Protein AF-A0A7J8UKC8-F1 (afdb_monomer_lite)

Secondary structure (DSSP, 8-state):
-BSS-HHHHHH---HHHHHTTSSS-TT-----TTS-SEEEEEEEBTTS-EEEEEEE-TTT--HHHHHHHHHHHHHHHTT----------

pLDDT: mean 79.25, std 14.41, range [41.34, 94.62]

Structure (mmCIF, N/CA/C/O backbone):
data_AF-A0A7J8UKC8-F1
#
_entry.id   AF-A0A7J8UKC8-F1
#
loop_
_atom_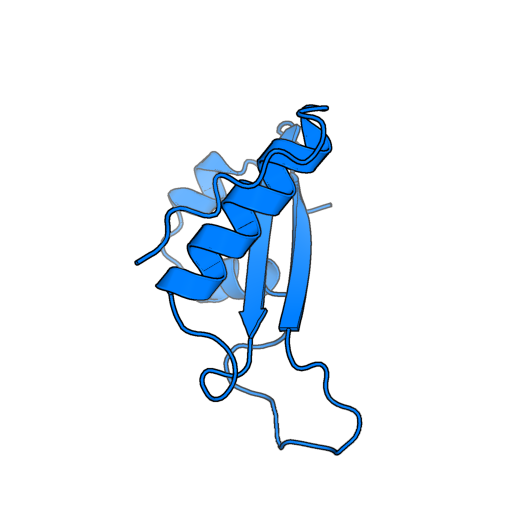site.group_PDB
_atom_site.id
_atom_site.type_symbol
_atom_site.label_atom_id
_atom_site.label_alt_id
_atom_site.label_comp_id
_atom_site.label_asym_id
_atom_site.label_entity_id
_atom_site.label_seq_id
_atom_site.pdbx_PDB_ins_code
_atom_site.Cartn_x
_atom_site.Cartn_y
_atom_site.Cartn_z
_atom_site.occupancy
_atom_site.B_iso_or_equiv
_atom_site.auth_seq_id
_atom_site.auth_comp_id
_atom_site.auth_asym_id
_atom_site.auth_atom_id
_atom_site.pdbx_PDB_model_num
ATOM 1 N N . MET A 1 1 ? -8.051 -6.066 9.988 1.00 76.75 1 MET A N 1
ATOM 2 C CA . MET A 1 1 ? -8.885 -4.868 10.201 1.00 76.75 1 MET A CA 1
ATOM 3 C C . MET A 1 1 ? -8.315 -4.127 11.397 1.00 76.75 1 MET A C 1
ATOM 5 O O . MET A 1 1 ? -8.110 -4.753 12.433 1.00 76.75 1 MET A O 1
ATOM 9 N N . VAL A 1 2 ? -7.952 -2.862 11.213 1.00 86.62 2 VAL A N 1
ATOM 10 C CA . VAL A 1 2 ? -7.361 -1.990 12.233 1.00 86.62 2 VAL A CA 1
ATOM 11 C C . VAL A 1 2 ? -8.491 -1.246 12.933 1.00 86.62 2 VAL A C 1
ATOM 13 O O . VAL A 1 2 ? -9.363 -0.686 12.271 1.00 86.62 2 VAL A O 1
ATOM 16 N N . LYS A 1 3 ? -8.484 -1.257 14.268 1.00 86.50 3 LYS A N 1
ATOM 17 C CA . LYS A 1 3 ? -9.515 -0.581 15.058 1.00 86.50 3 LYS A CA 1
ATOM 18 C C . LYS A 1 3 ? -9.387 0.936 14.931 1.00 86.50 3 LYS A C 1
ATOM 20 O O . LYS A 1 3 ? -8.284 1.467 15.055 1.00 86.50 3 LYS 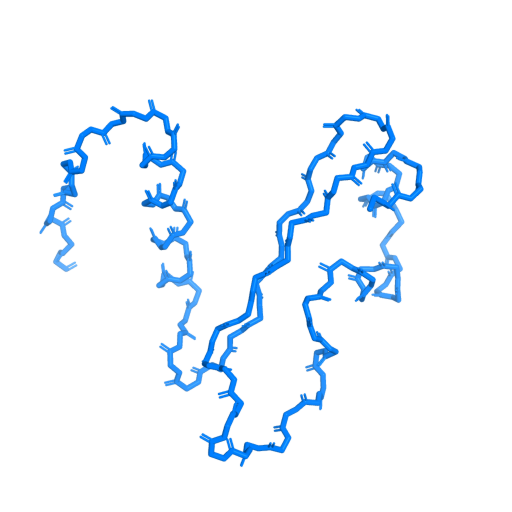A O 1
ATOM 25 N N . GLY A 1 4 ? -10.514 1.625 14.776 1.00 86.25 4 GLY A N 1
ATOM 26 C CA . GLY A 1 4 ? -10.581 3.090 14.769 1.00 86.25 4 GLY A CA 1
ATOM 27 C C . GLY A 1 4 ? -10.626 3.727 13.377 1.00 86.25 4 GLY A C 1
ATOM 28 O O . GLY A 1 4 ? -10.897 3.068 12.373 1.00 86.25 4 GLY A O 1
ATOM 29 N N . CYS A 1 5 ? -10.415 5.047 13.332 1.00 89.12 5 CYS A N 1
ATOM 30 C CA . CYS A 1 5 ? -10.488 5.849 12.111 1.00 89.12 5 CYS A CA 1
ATOM 31 C C . CYS A 1 5 ? -9.094 6.121 11.533 1.00 89.12 5 CYS A C 1
ATOM 33 O O . CYS A 1 5 ? -8.179 6.480 12.274 1.00 89.12 5 CYS A O 1
ATOM 35 N N . LEU A 1 6 ? -8.949 6.026 10.207 1.00 87.50 6 LEU A N 1
ATOM 36 C CA . LEU A 1 6 ? -7.707 6.378 9.516 1.00 87.50 6 LEU A CA 1
ATOM 37 C C . LEU A 1 6 ? -7.302 7.836 9.789 1.00 87.50 6 LEU A C 1
ATOM 39 O O . LEU A 1 6 ? -6.124 8.097 9.990 1.00 87.50 6 LEU A O 1
ATOM 43 N N . ALA A 1 7 ? -8.258 8.770 9.861 1.00 87.88 7 ALA A N 1
ATOM 44 C CA . ALA A 1 7 ? -7.966 10.170 10.180 1.00 87.88 7 ALA A CA 1
ATOM 45 C C . ALA A 1 7 ? -7.238 10.306 11.530 1.00 87.88 7 ALA A C 1
ATOM 47 O O . ALA A 1 7 ? -6.195 10.946 11.604 1.00 87.88 7 ALA A O 1
ATOM 48 N N . ASN A 1 8 ? -7.707 9.597 12.559 1.00 85.50 8 ASN A N 1
ATOM 49 C CA . ASN A 1 8 ? -7.086 9.607 13.885 1.00 85.50 8 ASN A CA 1
ATOM 50 C C . ASN A 1 8 ? -5.672 9.009 13.852 1.00 85.50 8 ASN A C 1
ATOM 52 O O . ASN A 1 8 ? -4.777 9.496 14.535 1.00 85.50 8 ASN A O 1
ATOM 56 N N . CYS A 1 9 ? -5.460 7.974 13.033 1.00 79.81 9 CYS A N 1
ATOM 57 C CA . CYS A 1 9 ? -4.138 7.385 12.832 1.00 79.81 9 CYS A CA 1
ATOM 58 C C . CYS A 1 9 ? -3.154 8.376 12.185 1.00 79.81 9 CYS A C 1
ATOM 60 O O . CYS A 1 9 ? -1.964 8.316 12.472 1.00 79.81 9 CYS A O 1
ATOM 62 N N . MET A 1 10 ? -3.638 9.271 11.319 1.00 80.25 10 MET A N 1
ATOM 63 C CA . MET A 1 10 ? -2.818 10.307 10.677 1.00 80.25 10 MET A CA 1
ATOM 64 C C . MET A 1 10 ? -2.535 11.485 11.621 1.00 80.25 10 MET A C 1
ATOM 66 O O . MET A 1 10 ? -1.470 12.088 11.537 1.00 80.25 10 MET A O 1
ATOM 70 N N . GLU A 1 11 ? -3.471 11.805 12.520 1.00 81.81 11 GLU A N 1
ATOM 71 C CA . GLU A 1 11 ? -3.292 12.834 13.556 1.00 81.81 11 GLU A CA 1
ATOM 72 C C . GLU A 1 11 ? -2.335 12.385 14.668 1.00 81.81 11 GLU A C 1
ATOM 74 O O . GLU A 1 11 ? -1.595 13.192 15.233 1.00 81.81 11 GLU A O 1
ATOM 79 N N . GLN A 1 12 ? -2.310 11.087 14.973 1.00 67.00 12 GLN A N 1
ATOM 80 C CA . GLN A 1 12 ? -1.339 10.504 15.888 1.00 67.00 12 GLN A CA 1
ATOM 81 C C . GLN A 1 12 ? 0.005 10.314 15.173 1.00 67.00 12 GLN A C 1
ATOM 83 O O . GLN A 1 12 ? 0.318 9.232 14.684 1.00 67.00 12 GLN A O 1
ATOM 88 N N . THR A 1 13 ? 0.862 11.340 15.186 1.00 61.25 13 THR A N 1
ATOM 89 C CA . THR A 1 13 ? 2.268 11.292 14.716 1.00 61.25 13 THR A CA 1
ATOM 90 C C . THR A 1 13 ? 3.173 10.399 15.591 1.00 61.25 13 THR A C 1
ATOM 92 O O . THR A 1 13 ? 4.365 10.654 15.757 1.00 61.25 13 THR A O 1
ATOM 95 N N . VAL A 1 14 ? 2.624 9.356 16.215 1.00 71.00 14 VAL A N 1
ATOM 96 C CA . VAL A 1 14 ? 3.372 8.404 17.033 1.00 71.00 14 VAL A CA 1
ATOM 97 C C . VAL A 1 14 ? 3.855 7.290 16.114 1.00 71.00 14 VAL A C 1
ATOM 99 O O . VAL A 1 14 ? 3.076 6.454 15.659 1.00 71.00 14 VAL A O 1
ATOM 102 N N . LEU A 1 15 ? 5.162 7.272 15.858 1.00 71.19 15 LEU A N 1
ATOM 103 C CA . LEU A 1 15 ? 5.847 6.312 14.982 1.00 71.19 15 LEU A CA 1
ATOM 104 C C . LEU A 1 15 ? 5.502 4.847 15.333 1.00 71.19 15 LEU A C 1
ATOM 106 O O . LEU A 1 15 ? 5.358 4.002 14.453 1.00 71.19 15 LEU A O 1
ATOM 110 N N . GLU A 1 16 ? 5.264 4.558 16.614 1.00 73.75 16 GLU A N 1
ATOM 111 C CA . GLU A 1 16 ? 4.852 3.234 17.096 1.00 73.75 16 GLU A CA 1
ATOM 112 C C . GLU A 1 16 ? 3.483 2.785 16.569 1.00 73.75 16 GLU A C 1
ATOM 114 O O . GLU A 1 16 ? 3.289 1.598 16.308 1.00 73.75 16 GLU A O 1
ATOM 119 N N . SER A 1 17 ? 2.547 3.717 16.360 1.00 75.44 17 SER A N 1
ATOM 120 C CA . SER A 1 17 ? 1.224 3.400 15.802 1.00 75.44 17 SER A CA 1
ATOM 121 C C . SER A 1 17 ? 1.321 3.045 14.317 1.00 75.44 17 SER A C 1
ATOM 123 O O . SER A 1 17 ? 0.642 2.130 13.853 1.00 75.44 17 SER A O 1
ATOM 125 N N . LEU A 1 18 ? 2.231 3.697 13.582 1.00 80.38 18 LEU A N 1
ATOM 126 C CA . LEU A 1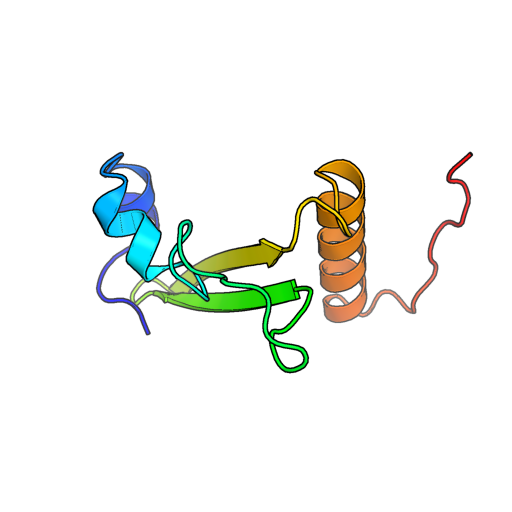 18 ? 2.476 3.418 12.165 1.00 80.38 18 LEU A CA 1
ATOM 127 C C . LEU A 1 18 ? 3.128 2.046 11.940 1.00 80.38 18 LEU A C 1
ATOM 129 O O . LEU A 1 18 ? 2.865 1.411 10.921 1.00 80.38 18 LEU A O 1
ATOM 133 N N . ASN A 1 19 ? 3.913 1.545 12.900 1.00 83.69 19 ASN A N 1
ATOM 134 C CA . ASN A 1 19 ? 4.518 0.211 12.807 1.00 83.69 19 ASN A CA 1
ATOM 135 C C . ASN A 1 19 ? 3.475 -0.905 12.649 1.00 83.69 19 ASN A C 1
ATOM 137 O O . ASN A 1 19 ? 3.765 -1.908 12.005 1.00 83.69 19 ASN A O 1
ATOM 141 N N . GLN A 1 20 ? 2.259 -0.723 13.176 1.00 84.44 20 GLN A N 1
ATOM 142 C CA . GLN A 1 20 ? 1.172 -1.699 13.021 1.00 84.44 20 GLN A CA 1
ATOM 143 C C . GLN A 1 20 ? 0.622 -1.769 11.593 1.00 84.44 20 GLN A C 1
ATOM 145 O O . GLN A 1 20 ? -0.048 -2.734 11.229 1.00 84.44 20 GLN A O 1
ATOM 150 N N . LEU A 1 21 ? 0.891 -0.745 10.782 1.00 88.69 21 LEU A N 1
ATOM 151 C CA . LEU A 1 21 ? 0.459 -0.683 9.391 1.00 88.69 21 LEU A CA 1
ATOM 152 C C . LEU A 1 21 ? 1.484 -1.299 8.434 1.00 88.69 21 LEU A C 1
ATOM 154 O O . LEU A 1 21 ? 1.148 -1.504 7.266 1.00 88.69 21 LEU A O 1
ATOM 158 N N . LEU A 1 22 ? 2.704 -1.593 8.899 1.00 87.88 22 LEU A N 1
ATOM 159 C CA . LEU A 1 22 ? 3.785 -2.120 8.071 1.00 87.88 22 LEU A CA 1
ATOM 160 C C . LEU A 1 22 ? 3.717 -3.655 7.946 1.00 87.88 22 LEU A C 1
ATOM 162 O O . LEU A 1 22 ? 3.494 -4.332 8.947 1.00 87.88 22 LEU A O 1
ATOM 166 N N . PRO A 1 23 ? 3.997 -4.220 6.752 1.00 85.88 23 PRO A N 1
ATOM 167 C CA . PRO A 1 23 ? 4.074 -5.672 6.536 1.00 85.88 23 PRO A CA 1
ATOM 168 C C . PRO A 1 23 ? 5.218 -6.351 7.295 1.00 85.88 23 PRO A C 1
ATOM 170 O O . PRO A 1 23 ? 5.175 -7.554 7.551 1.00 85.88 23 PRO A O 1
ATOM 173 N N . CYS A 1 24 ? 6.265 -5.602 7.630 1.00 78.94 24 CYS A N 1
ATOM 174 C CA . CYS A 1 24 ? 7.367 -6.062 8.455 1.00 78.94 24 CYS A CA 1
ATOM 175 C C . CYS A 1 24 ? 7.909 -4.901 9.291 1.00 78.94 24 CYS A C 1
ATOM 177 O O . CYS A 1 24 ? 7.785 -3.733 8.919 1.00 78.94 24 CYS A O 1
ATOM 179 N N . GLN A 1 25 ? 8.519 -5.215 10.437 1.00 71.81 25 GLN A N 1
ATOM 180 C CA . GLN A 1 25 ? 9.190 -4.195 11.235 1.00 71.81 25 GLN A CA 1
ATOM 181 C C . GLN A 1 25 ? 10.327 -3.573 10.422 1.00 71.81 25 GLN A C 1
ATOM 183 O O . GLN A 1 25 ? 11.192 -4.279 9.902 1.00 71.81 25 GLN A O 1
ATOM 188 N N . SER A 1 26 ? 10.338 -2.241 10.390 1.00 57.12 26 SER A N 1
ATOM 189 C CA . SER A 1 26 ? 11.262 -1.357 9.667 1.00 57.12 26 SER A CA 1
ATOM 190 C C . SER A 1 26 ? 12.758 -1.621 9.908 1.00 57.12 26 SER A C 1
ATOM 192 O O . SER A 1 26 ? 13.590 -1.094 9.175 1.00 57.12 26 SER A O 1
ATOM 194 N N . PHE A 1 27 ? 13.105 -2.465 10.885 1.00 50.88 27 PHE A N 1
ATOM 195 C CA . PHE A 1 27 ? 14.476 -2.750 11.310 1.00 50.88 27 PHE A CA 1
ATOM 196 C C . PHE A 1 27 ? 14.913 -4.216 11.185 1.00 50.88 27 PHE A C 1
ATOM 198 O O . PHE A 1 27 ? 16.071 -4.519 11.463 1.00 50.88 27 PHE A O 1
ATOM 205 N N . CYS A 1 28 ? 14.043 -5.135 10.759 1.00 53.06 28 CYS A N 1
ATOM 206 C CA . CYS A 1 28 ? 14.377 -6.560 10.734 1.00 53.06 28 CYS A CA 1
ATOM 207 C C . CYS A 1 28 ? 14.331 -7.122 9.320 1.00 53.06 28 CYS A C 1
ATOM 209 O O . CYS A 1 28 ? 13.314 -7.630 8.856 1.00 53.06 28 CYS A O 1
ATOM 211 N N . SER A 1 29 ? 15.476 -7.112 8.651 1.00 56.03 29 SER A N 1
ATOM 212 C CA . SER A 1 29 ? 15.790 -8.162 7.687 1.00 56.03 29 SER A CA 1
ATOM 213 C C . SER A 1 29 ? 17.292 -8.398 7.711 1.00 56.03 29 SER A C 1
ATOM 215 O O . SER A 1 29 ? 18.054 -7.720 7.028 1.00 56.03 29 SER A O 1
ATOM 217 N N . ILE A 1 30 ? 17.720 -9.386 8.500 1.00 53.75 30 ILE A N 1
ATOM 218 C CA . ILE A 1 30 ? 18.906 -10.160 8.135 1.00 53.75 30 ILE A CA 1
ATOM 219 C C . ILE A 1 30 ? 18.514 -10.828 6.813 1.00 53.75 30 ILE A C 1
ATOM 221 O O . ILE A 1 30 ? 17.545 -11.588 6.814 1.00 53.75 30 ILE A O 1
ATOM 225 N N . PRO A 1 31 ? 19.163 -10.512 5.682 1.00 58.12 31 PRO A N 1
ATOM 226 C CA . PRO A 1 31 ? 18.761 -11.055 4.396 1.00 58.12 31 PRO A CA 1
ATOM 227 C C . PRO A 1 31 ? 18.987 -12.568 4.407 1.00 58.12 31 PRO A C 1
ATOM 229 O O . PRO A 1 31 ? 20.109 -13.047 4.257 1.00 58.12 31 PRO A O 1
ATOM 232 N N . THR A 1 32 ? 17.916 -13.330 4.605 1.00 60.09 32 THR A N 1
ATOM 233 C CA . THR A 1 32 ? 17.896 -14.752 4.270 1.00 60.09 32 THR A CA 1
ATOM 234 C C . THR A 1 32 ? 17.587 -14.883 2.782 1.00 60.09 32 THR A C 1
ATOM 236 O O . THR A 1 32 ? 16.885 -14.047 2.211 1.00 60.09 32 THR A O 1
ATOM 239 N N . SER A 1 33 ? 18.048 -15.958 2.143 1.00 66.62 33 SER A N 1
ATOM 240 C CA . SER A 1 33 ? 17.710 -16.278 0.743 1.00 66.62 33 SER A CA 1
ATOM 241 C C . SER A 1 33 ? 16.202 -16.429 0.484 1.00 66.62 33 SER A C 1
ATOM 243 O O . SER A 1 33 ? 15.781 -16.526 -0.663 1.00 66.62 33 SER A O 1
ATOM 245 N N . THR A 1 34 ? 15.392 -16.452 1.543 1.00 70.69 34 THR A N 1
ATOM 246 C CA . THR A 1 34 ? 13.940 -16.633 1.529 1.00 70.69 34 THR A CA 1
ATOM 247 C C . THR A 1 34 ? 13.152 -15.352 1.820 1.00 70.69 34 THR A C 1
ATOM 249 O O . THR A 1 34 ? 11.924 -15.382 1.778 1.00 70.69 34 THR A O 1
ATOM 252 N N . SER A 1 35 ? 13.819 -14.235 2.133 1.00 72.50 35 SER A N 1
ATOM 253 C CA . SER A 1 35 ? 13.139 -12.977 2.464 1.00 72.50 35 SER A CA 1
ATOM 254 C C . SER A 1 35 ? 12.585 -12.294 1.203 1.00 72.50 35 SER A C 1
ATOM 256 O O . SER A 1 35 ? 13.299 -12.198 0.201 1.00 72.50 35 SER A O 1
ATOM 258 N N . PRO A 1 36 ? 11.335 -11.790 1.217 1.00 75.12 36 PRO A N 1
ATOM 259 C CA . PRO A 1 36 ? 10.756 -11.131 0.052 1.00 75.12 36 PRO A CA 1
ATOM 260 C C . PRO A 1 36 ? 11.472 -9.805 -0.250 1.00 75.12 36 PRO A C 1
ATOM 262 O O . PRO A 1 36 ? 11.773 -9.030 0.654 1.00 75.12 36 PRO A O 1
ATOM 265 N N . HIS A 1 37 ? 11.709 -9.506 -1.533 1.00 78.44 37 HIS A N 1
ATOM 266 C CA . HIS A 1 37 ? 12.283 -8.218 -1.955 1.00 78.44 37 HIS A CA 1
ATOM 267 C C . HIS A 1 37 ? 11.353 -7.028 -1.687 1.00 78.44 37 HIS A C 1
ATOM 269 O O . HIS A 1 37 ? 11.832 -5.921 -1.429 1.00 78.44 37 HIS A O 1
ATOM 275 N N . ILE A 1 38 ? 10.042 -7.260 -1.775 1.00 84.31 38 ILE A N 1
ATOM 276 C CA . ILE A 1 38 ? 8.981 -6.288 -1.525 1.00 84.31 38 ILE A CA 1
ATOM 277 C C . ILE A 1 38 ? 7.879 -7.006 -0.746 1.00 84.31 38 ILE A C 1
ATOM 279 O O . ILE A 1 38 ? 7.452 -8.093 -1.133 1.00 84.31 38 ILE A O 1
ATOM 283 N N . ALA A 1 39 ? 7.401 -6.384 0.324 1.00 88.31 39 ALA A N 1
ATOM 284 C CA . ALA A 1 39 ? 6.222 -6.788 1.071 1.00 88.31 39 ALA A CA 1
ATOM 285 C C . ALA A 1 39 ? 5.209 -5.636 1.074 1.00 88.31 39 ALA A C 1
ATOM 287 O O . ALA A 1 39 ? 5.590 -4.469 1.183 1.00 88.31 39 ALA A O 1
ATOM 288 N N . ILE A 1 40 ? 3.922 -5.956 0.940 1.00 91.06 40 ILE A N 1
ATOM 289 C CA . ILE A 1 40 ? 2.824 -4.982 0.885 1.00 91.06 40 ILE A CA 1
ATOM 290 C C . ILE A 1 40 ? 1.769 -5.387 1.914 1.00 91.06 40 ILE A C 1
ATOM 292 O O . ILE A 1 40 ? 1.394 -6.557 1.972 1.00 91.06 40 ILE A O 1
ATOM 296 N N . GLN A 1 41 ? 1.267 -4.427 2.692 1.00 92.44 41 GLN A N 1
ATOM 297 C CA . GLN A 1 41 ? 0.149 -4.621 3.618 1.00 92.44 41 GLN A CA 1
ATOM 298 C C . GLN A 1 41 ? -1.000 -3.678 3.268 1.00 92.44 41 GLN A C 1
ATOM 300 O O . GLN A 1 41 ? -0.801 -2.476 3.095 1.00 92.44 41 GLN A O 1
ATOM 305 N N . VAL A 1 42 ? -2.211 -4.230 3.196 1.00 94.38 42 VAL A N 1
ATOM 306 C CA . VAL A 1 42 ? -3.453 -3.469 3.031 1.00 94.38 42 VAL A CA 1
ATOM 307 C C . VAL A 1 42 ? -4.198 -3.481 4.359 1.00 94.38 42 VAL A C 1
ATOM 309 O O . VAL A 1 42 ? -4.634 -4.528 4.836 1.00 94.38 42 VAL A O 1
ATOM 312 N N . ASN A 1 43 ? -4.341 -2.306 4.961 1.00 93.19 43 ASN A N 1
ATOM 313 C CA . ASN A 1 43 ? -4.981 -2.109 6.253 1.00 93.19 43 ASN A CA 1
ATOM 314 C C . ASN A 1 43 ? -6.346 -1.464 6.049 1.00 93.19 43 ASN A C 1
ATOM 316 O O . ASN A 1 43 ? -6.427 -0.309 5.639 1.00 93.19 43 ASN A O 1
ATOM 320 N N . THR A 1 44 ? -7.414 -2.195 6.353 1.00 94.62 44 THR A N 1
ATOM 321 C CA . THR A 1 44 ? -8.780 -1.662 6.385 1.00 94.62 44 THR A CA 1
ATOM 322 C C . THR A 1 44 ? -9.134 -1.202 7.795 1.00 94.62 44 THR A C 1
ATOM 324 O O . THR A 1 44 ? -8.842 -1.909 8.762 1.00 94.62 44 THR A O 1
ATOM 327 N N . PHE A 1 45 ? -9.762 -0.036 7.905 1.00 92.12 45 PHE A N 1
ATOM 328 C CA . PHE A 1 45 ? -10.198 0.580 9.158 1.00 92.12 45 PHE A CA 1
ATOM 329 C C . PHE A 1 45 ? -11.717 0.470 9.326 1.00 92.12 45 PHE A C 1
ATOM 331 O O . PHE A 1 45 ? -12.449 0.370 8.339 1.00 92.12 45 PHE A O 1
ATOM 338 N N . ASP A 1 46 ? -12.201 0.564 10.566 1.00 92.19 46 ASP A N 1
ATOM 339 C CA . ASP A 1 46 ? -13.642 0.556 10.878 1.00 92.19 46 ASP A CA 1
ATOM 340 C C . ASP A 1 46 ? -14.390 1.712 10.194 1.00 92.19 46 ASP A C 1
ATOM 342 O O . ASP A 1 46 ? -15.555 1.586 9.825 1.00 92.19 46 ASP A O 1
ATOM 346 N N . CYS A 1 47 ? -13.698 2.829 9.954 1.00 90.62 47 CYS A N 1
ATOM 347 C CA . CYS A 1 47 ? -14.232 3.998 9.257 1.00 90.62 47 CYS A CA 1
ATOM 348 C C . CYS A 1 47 ? -14.279 3.859 7.722 1.00 90.62 47 CYS A C 1
ATOM 350 O O . CYS A 1 47 ? -14.357 4.873 7.031 1.00 90.62 47 CYS A O 1
ATOM 352 N N . VAL A 1 48 ? -14.141 2.645 7.171 1.00 88.94 48 VAL A N 1
ATOM 353 C CA . VAL A 1 48 ? -14.024 2.371 5.719 1.00 88.94 48 VAL A CA 1
ATOM 354 C C . VAL A 1 48 ? -12.715 2.904 5.096 1.00 88.94 48 VAL A C 1
ATOM 356 O O . VAL A 1 48 ? -12.453 2.723 3.909 1.00 88.94 48 VAL A O 1
ATOM 359 N N . GLY A 1 49 ? -11.839 3.521 5.894 1.00 91.88 49 GLY A N 1
ATOM 360 C CA . GLY A 1 49 ? -10.527 3.989 5.450 1.00 91.88 49 GLY A CA 1
ATOM 361 C C . GLY A 1 49 ? -9.594 2.830 5.099 1.00 91.88 49 GLY A C 1
ATOM 362 O O . GLY A 1 49 ? -9.680 1.749 5.684 1.00 91.88 49 GLY A O 1
ATOM 363 N N . ILE A 1 50 ? -8.677 3.063 4.157 1.00 94.00 50 ILE A N 1
ATOM 364 C CA . ILE A 1 50 ? -7.656 2.089 3.761 1.00 94.00 50 ILE A CA 1
ATOM 365 C C . ILE A 1 50 ? -6.282 2.753 3.824 1.00 94.00 50 ILE A C 1
ATOM 367 O O . ILE A 1 50 ? -6.084 3.811 3.230 1.00 94.00 50 ILE A O 1
ATOM 371 N N . ALA A 1 51 ? -5.330 2.109 4.498 1.00 92.88 51 ALA A N 1
ATOM 372 C CA . ALA A 1 51 ? -3.913 2.450 4.418 1.00 92.88 51 ALA A CA 1
ATOM 373 C C . ALA A 1 51 ? -3.142 1.307 3.759 1.00 92.88 51 ALA A C 1
ATOM 375 O O . ALA A 1 51 ? -3.275 0.145 4.144 1.00 92.88 51 ALA A O 1
ATOM 376 N N . ILE A 1 52 ? -2.315 1.640 2.777 1.00 93.69 52 ILE A N 1
ATOM 377 C CA . ILE A 1 52 ? -1.468 0.684 2.070 1.00 93.69 52 ILE A CA 1
ATOM 378 C C . ILE A 1 52 ? -0.018 1.015 2.404 1.00 93.69 52 ILE A C 1
ATOM 380 O O . ILE A 1 52 ? 0.422 2.139 2.169 1.00 93.69 52 ILE A O 1
ATOM 384 N N . ALA A 1 53 ? 0.716 0.036 2.926 1.00 90.75 53 ALA A N 1
ATOM 385 C CA . ALA A 1 53 ? 2.133 0.167 3.238 1.00 90.75 53 ALA A CA 1
ATOM 386 C C . ALA A 1 53 ? 2.970 -0.780 2.378 1.00 90.75 53 ALA A C 1
ATOM 388 O O . ALA A 1 53 ? 2.558 -1.907 2.102 1.00 90.75 53 ALA A O 1
ATOM 389 N N . LEU A 1 54 ? 4.162 -0.326 1.990 1.00 89.62 54 LEU A N 1
ATOM 390 C CA . LEU A 1 54 ? 5.157 -1.117 1.275 1.00 89.62 54 LEU A CA 1
ATOM 391 C C . LEU A 1 54 ? 6.480 -1.064 2.033 1.00 89.62 54 LEU A C 1
ATOM 393 O O . LEU A 1 54 ? 6.969 0.014 2.367 1.00 89.62 54 LEU A O 1
ATOM 397 N N . CYS A 1 55 ? 7.072 -2.234 2.248 1.00 86.75 55 CYS A N 1
ATOM 398 C CA . CYS A 1 55 ? 8.447 -2.380 2.704 1.00 86.75 55 CYS A CA 1
ATOM 399 C C . CYS A 1 55 ? 9.240 -3.065 1.595 1.00 86.75 55 CYS A C 1
ATOM 401 O O . CYS A 1 55 ? 8.856 -4.136 1.130 1.00 86.75 55 CYS A O 1
ATOM 403 N N . GLY A 1 56 ? 10.334 -2.454 1.155 1.00 80.06 56 GLY A N 1
ATOM 404 C CA . GLY A 1 56 ? 11.181 -3.006 0.106 1.00 80.06 56 GLY A CA 1
ATOM 405 C C . GLY A 1 56 ? 12.651 -2.840 0.445 1.00 80.06 56 GLY A C 1
ATOM 406 O O . GLY A 1 56 ? 13.037 -1.893 1.133 1.00 80.06 56 GLY A O 1
ATOM 407 N N . SER A 1 57 ? 13.481 -3.760 -0.045 1.00 78.75 57 SER A N 1
ATOM 408 C CA . SER A 1 57 ? 14.929 -3.587 0.039 1.00 78.75 57 SER A CA 1
ATOM 409 C C . SER A 1 57 ? 15.333 -2.369 -0.785 1.00 78.75 57 SER A C 1
ATOM 411 O O . SER A 1 57 ? 15.167 -2.369 -2.003 1.00 78.75 57 SER A O 1
ATOM 413 N N . HIS A 1 58 ? 15.929 -1.361 -0.147 1.00 72.75 58 HIS A N 1
ATOM 414 C CA . HIS A 1 58 ? 16.443 -0.172 -0.841 1.00 72.75 58 HIS A CA 1
ATOM 415 C C . HIS A 1 58 ? 17.495 -0.526 -1.914 1.00 72.75 58 HIS A C 1
ATOM 417 O O . HIS A 1 58 ? 17.779 0.261 -2.811 1.00 72.75 58 HIS A O 1
ATOM 423 N N . LYS A 1 59 ? 18.083 -1.732 -1.858 1.00 76.31 59 LYS A N 1
ATOM 424 C CA . LYS A 1 59 ? 18.975 -2.241 -2.910 1.00 76.31 59 LYS A CA 1
ATOM 425 C C . LYS A 1 59 ? 18.235 -2.544 -4.222 1.00 76.31 59 LYS A C 1
ATOM 427 O O . LYS A 1 59 ? 18.863 -2.536 -5.273 1.00 76.31 59 LYS A O 1
ATOM 432 N N . GLY A 1 60 ? 16.940 -2.856 -4.151 1.00 72.81 60 GLY A N 1
ATOM 433 C CA . GLY A 1 60 ? 16.115 -3.249 -5.296 1.00 72.81 60 GLY A CA 1
ATOM 434 C C . GLY A 1 60 ? 15.043 -2.235 -5.694 1.00 72.81 60 GLY A C 1
ATOM 435 O O . GLY A 1 60 ? 14.534 -2.332 -6.806 1.00 72.81 60 GLY A O 1
ATOM 436 N N . VAL A 1 61 ? 14.688 -1.284 -4.823 1.00 80.56 61 VAL A N 1
ATOM 437 C CA . VAL A 1 61 ? 13.662 -0.269 -5.103 1.00 80.56 61 VAL A CA 1
ATOM 438 C C . VAL A 1 61 ? 14.049 1.099 -4.545 1.00 80.56 61 VAL A C 1
ATOM 440 O O . VAL A 1 61 ? 14.514 1.205 -3.412 1.00 80.56 61 VAL A O 1
ATOM 443 N N . ASP A 1 62 ? 13.810 2.149 -5.329 1.00 87.75 62 ASP A N 1
ATOM 444 C CA . ASP A 1 62 ? 13.866 3.545 -4.891 1.00 87.75 62 ASP A CA 1
ATOM 445 C C . ASP A 1 62 ? 12.456 4.166 -4.834 1.00 87.75 62 ASP A C 1
ATOM 447 O O . ASP A 1 62 ? 11.454 3.550 -5.215 1.00 87.75 62 ASP A O 1
ATOM 451 N N . ALA A 1 63 ? 12.355 5.402 -4.342 1.00 88.25 63 ALA A N 1
ATOM 452 C CA . ALA A 1 63 ? 11.068 6.083 -4.194 1.00 88.25 63 ALA A CA 1
ATOM 453 C C . ALA A 1 63 ? 10.334 6.296 -5.536 1.00 88.25 63 ALA A C 1
ATOM 455 O O . ALA A 1 63 ? 9.101 6.266 -5.576 1.00 88.25 63 ALA A O 1
ATOM 456 N N . ILE A 1 64 ? 11.074 6.484 -6.635 1.00 92.44 64 ILE A N 1
ATOM 457 C CA . ILE A 1 64 ? 10.506 6.682 -7.977 1.00 92.44 64 ILE A CA 1
ATOM 458 C C . ILE A 1 64 ? 9.875 5.375 -8.464 1.00 92.44 64 ILE A C 1
ATOM 460 O O . ILE A 1 64 ? 8.715 5.364 -8.881 1.00 92.44 64 ILE A O 1
ATOM 464 N N . THR A 1 65 ? 10.603 4.269 -8.327 1.00 90.62 65 THR A N 1
ATOM 465 C CA . THR A 1 65 ? 10.159 2.912 -8.660 1.00 90.62 65 THR A CA 1
ATOM 466 C C . THR A 1 65 ? 8.918 2.533 -7.857 1.00 90.62 65 THR A C 1
ATOM 468 O O . THR A 1 65 ? 7.931 2.065 -8.425 1.00 90.62 65 THR A O 1
ATOM 471 N N . VAL A 1 66 ? 8.916 2.802 -6.546 1.00 91.00 66 VAL A N 1
ATOM 472 C CA . VAL A 1 66 ? 7.752 2.562 -5.675 1.00 91.00 66 VAL A CA 1
ATOM 473 C C . VAL A 1 66 ? 6.542 3.401 -6.112 1.00 91.00 66 VAL A C 1
ATOM 475 O O . VAL A 1 66 ? 5.425 2.883 -6.181 1.00 91.00 66 VAL A O 1
ATOM 478 N N . SER A 1 67 ? 6.739 4.675 -6.469 1.00 93.00 67 SER A N 1
ATOM 479 C CA . SER A 1 67 ? 5.662 5.542 -6.978 1.00 93.00 67 SER A CA 1
ATOM 480 C C . SER A 1 67 ? 5.072 5.017 -8.292 1.00 93.00 67 SER A C 1
ATOM 482 O O . SER A 1 67 ? 3.849 4.938 -8.441 1.00 93.00 67 SER A O 1
ATOM 484 N N . ALA A 1 68 ? 5.929 4.617 -9.235 1.00 93.75 68 ALA A N 1
ATOM 485 C CA . ALA A 1 68 ? 5.513 4.044 -10.513 1.00 93.75 68 ALA A CA 1
ATOM 486 C C . ALA A 1 68 ? 4.744 2.726 -10.328 1.00 93.75 68 ALA A C 1
ATOM 488 O O . ALA A 1 68 ? 3.707 2.520 -10.969 1.00 93.75 68 ALA A O 1
ATOM 489 N N . PHE A 1 69 ? 5.196 1.875 -9.403 1.00 92.06 69 PHE A N 1
ATOM 490 C CA . PHE A 1 69 ? 4.499 0.648 -9.025 1.00 92.06 69 PHE A CA 1
ATOM 491 C C . PHE A 1 69 ? 3.081 0.940 -8.515 1.00 92.06 69 PHE A C 1
ATOM 493 O O . PHE A 1 69 ? 2.119 0.382 -9.044 1.00 92.06 69 PHE A O 1
ATOM 500 N N . PHE A 1 70 ? 2.917 1.861 -7.557 1.00 94.06 70 PHE A N 1
ATOM 501 C CA . PHE A 1 70 ? 1.593 2.199 -7.022 1.00 94.06 70 PHE A CA 1
ATOM 502 C C . PHE A 1 70 ? 0.657 2.805 -8.068 1.00 94.06 70 PHE A C 1
ATOM 504 O O . PHE A 1 70 ? -0.526 2.463 -8.095 1.00 94.06 70 PHE A O 1
ATOM 511 N N . LYS A 1 71 ? 1.168 3.667 -8.956 1.00 94.00 71 LYS A N 1
ATOM 512 C CA . LYS A 1 71 ? 0.376 4.223 -10.066 1.00 94.00 71 LYS A CA 1
ATOM 513 C C . LYS A 1 71 ? -0.119 3.122 -10.999 1.00 94.00 71 LYS A C 1
ATOM 515 O O . LYS A 1 71 ? -1.304 3.090 -11.317 1.00 94.00 71 LYS A O 1
ATOM 520 N N . SER A 1 72 ? 0.769 2.207 -11.381 1.00 93.31 72 SER A N 1
ATOM 521 C CA . SER A 1 72 ? 0.4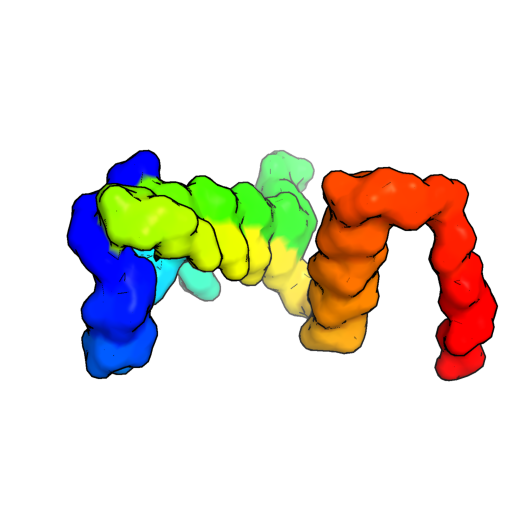38 1.081 -12.262 1.00 93.31 72 SER A CA 1
ATOM 522 C C . SER A 1 72 ? -0.567 0.138 -11.604 1.00 93.31 72 SER A C 1
ATOM 524 O O . SER A 1 72 ? -1.561 -0.240 -12.221 1.00 93.31 72 SER A O 1
ATOM 526 N N . TRP A 1 73 ? -0.365 -0.183 -10.323 1.00 93.56 73 TRP A N 1
ATOM 527 C CA . TRP A 1 73 ? -1.288 -1.020 -9.563 1.00 93.56 73 TRP A CA 1
ATOM 528 C C . TRP A 1 73 ? -2.670 -0.366 -9.426 1.00 93.56 73 TRP A C 1
ATOM 530 O O . TRP A 1 73 ? -3.686 -1.025 -9.640 1.00 93.56 73 TRP A O 1
ATOM 540 N N . ALA A 1 74 ? -2.737 0.940 -9.152 1.00 93.19 74 ALA A N 1
ATOM 541 C CA . ALA A 1 74 ? -4.002 1.673 -9.095 1.00 93.19 74 ALA A CA 1
ATOM 542 C C . ALA A 1 74 ? -4.711 1.724 -10.458 1.00 93.19 74 ALA A C 1
ATOM 544 O O . ALA A 1 74 ? -5.926 1.540 -10.523 1.00 93.19 74 ALA A O 1
ATOM 545 N N . ALA A 1 75 ? 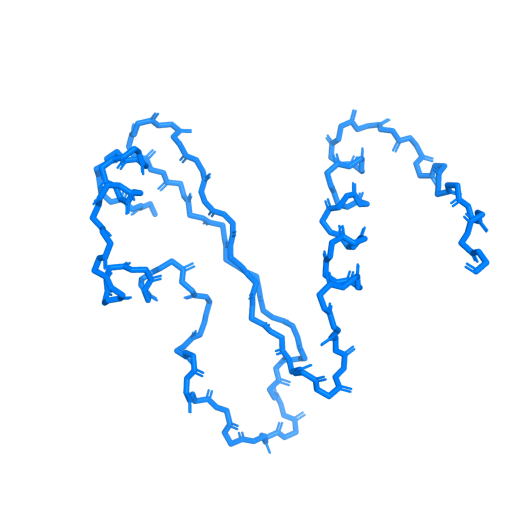-3.965 1.954 -11.540 1.00 91.44 75 ALA A N 1
ATOM 546 C CA . ALA A 1 75 ? -4.491 1.982 -12.902 1.00 91.44 75 ALA A CA 1
ATOM 547 C C . ALA A 1 75 ? -5.099 0.621 -13.289 1.00 91.44 75 ALA A C 1
ATOM 549 O O . ALA A 1 75 ? -6.258 0.555 -13.705 1.00 91.44 75 ALA A O 1
ATOM 550 N N . PHE A 1 76 ? -4.370 -0.470 -13.032 1.00 91.12 76 PHE A N 1
ATOM 551 C CA . PHE A 1 76 ? -4.846 -1.835 -13.262 1.00 91.12 76 PHE A CA 1
ATOM 552 C C . PHE A 1 76 ? -6.170 -2.118 -12.535 1.00 91.12 76 PHE A C 1
ATOM 554 O O . PHE A 1 76 ? -7.131 -2.571 -13.151 1.00 91.12 76 PHE A O 1
ATOM 561 N N . ASN A 1 77 ? -6.269 -1.772 -11.245 1.00 90.44 77 ASN A N 1
ATOM 562 C CA . ASN A 1 77 ? -7.498 -1.980 -10.467 1.00 90.44 77 ASN A CA 1
ATOM 563 C C . ASN A 1 77 ? -8.675 -1.094 -10.914 1.00 90.44 77 ASN A C 1
ATOM 565 O O . ASN A 1 77 ? -9.826 -1.438 -10.661 1.00 90.44 77 ASN A O 1
ATOM 569 N N . ARG A 1 78 ? -8.418 0.035 -11.588 1.00 92.19 78 ARG A N 1
ATOM 570 C CA . ARG A 1 78 ? -9.466 0.888 -12.179 1.00 92.19 78 ARG A CA 1
ATOM 571 C C . ARG A 1 78 ? -9.978 0.371 -13.525 1.00 92.19 78 ARG A C 1
ATOM 573 O O . ARG A 1 78 ? -10.857 0.999 -14.106 1.00 92.19 78 ARG A O 1
ATOM 580 N N . GLY A 1 79 ? -9.436 -0.737 -14.033 1.00 85.75 79 GLY A N 1
ATOM 581 C CA . GLY A 1 79 ? -9.809 -1.282 -15.335 1.00 85.75 79 GLY A CA 1
ATOM 582 C C . GLY A 1 79 ? -9.206 -0.521 -16.516 1.00 85.75 79 GLY A C 1
ATOM 583 O O . GLY A 1 79 ? -9.650 -0.715 -17.645 1.00 85.75 79 GLY A O 1
ATOM 584 N N . SER A 1 80 ? -8.189 0.328 -16.301 1.00 74.56 80 SER A N 1
ATOM 585 C CA . SER A 1 80 ? -7.396 0.816 -17.432 1.00 74.56 80 SER A CA 1
ATOM 586 C C . SER A 1 80 ? -6.618 -0.373 -17.990 1.00 74.56 80 SER A C 1
ATOM 588 O O . SER A 1 80 ? -5.889 -1.025 -17.238 1.00 74.56 80 SER A O 1
ATOM 590 N N . ASN A 1 81 ? -6.786 -0.675 -19.275 1.00 61.19 81 ASN A N 1
ATOM 591 C CA . ASN A 1 81 ? -6.341 -1.918 -19.909 1.00 61.19 81 ASN A CA 1
ATOM 592 C C . ASN A 1 81 ? -4.813 -1.992 -20.143 1.00 61.19 81 ASN A C 1
ATOM 594 O O . ASN A 1 81 ? -4.358 -2.424 -21.197 1.00 61.19 81 ASN A O 1
ATOM 598 N N . GLY A 1 82 ? -4.002 -1.574 -19.170 1.00 57.56 82 GLY A N 1
ATOM 599 C CA . GLY A 1 82 ? -2.555 -1.768 -19.205 1.00 57.56 82 GLY A CA 1
ATOM 600 C C . GLY A 1 82 ? -1.817 -0.947 -20.262 1.00 57.56 82 GLY A C 1
ATOM 601 O O . GLY A 1 82 ? -0.705 -1.324 -20.618 1.00 57.56 82 GLY A O 1
ATOM 602 N N . GLU A 1 83 ? -2.375 0.172 -20.739 1.00 56.53 83 GLU A N 1
ATOM 603 C CA . GLU A 1 83 ? -1.593 1.167 -21.481 1.00 56.53 83 GLU A CA 1
ATOM 604 C C . GLU A 1 83 ? -0.625 1.857 -20.511 1.00 56.53 83 GLU A C 1
ATOM 606 O O . GLU A 1 83 ? -0.834 2.969 -20.027 1.00 56.53 83 GLU A O 1
ATOM 611 N N . LEU A 1 84 ? 0.450 1.143 -20.182 1.00 57.12 84 LEU A N 1
ATOM 612 C CA . LEU A 1 84 ? 1.669 1.741 -19.680 1.00 57.12 84 LEU A CA 1
ATOM 613 C C . LEU A 1 84 ? 2.121 2.716 -20.767 1.00 57.12 84 LEU A C 1
ATOM 615 O O . LEU A 1 84 ? 2.596 2.293 -21.818 1.00 57.12 84 LEU A O 1
ATOM 619 N N . GLN A 1 85 ? 1.963 4.020 -20.534 1.00 51.81 85 GLN A N 1
ATOM 620 C CA . GLN A 1 85 ? 2.709 5.014 -21.296 1.00 51.81 85 GLN A CA 1
ATOM 621 C C . GLN A 1 85 ? 4.194 4.755 -21.025 1.00 51.81 85 GLN A C 1
ATOM 623 O O . GLN A 1 85 ? 4.768 5.261 -20.065 1.00 51.81 85 GLN A O 1
ATOM 628 N N . THR A 1 86 ? 4.820 3.943 -21.874 1.00 48.97 86 THR A N 1
ATOM 629 C CA . THR A 1 86 ? 6.250 3.606 -21.873 1.00 48.97 86 THR A CA 1
ATOM 630 C C . THR A 1 86 ? 7.13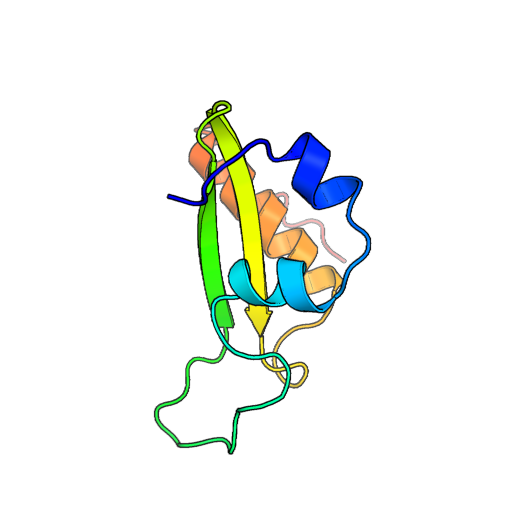9 4.783 -22.283 1.00 48.97 86 THR A C 1
ATOM 632 O O . THR A 1 86 ? 8.274 4.592 -22.702 1.00 48.97 86 THR A O 1
ATOM 635 N N . HIS A 1 87 ? 6.669 6.019 -22.123 1.00 48.12 87 HIS A N 1
ATOM 636 C CA . HIS A 1 87 ? 7.505 7.207 -22.229 1.00 48.12 87 HIS A CA 1
ATOM 637 C C . HIS A 1 87 ? 8.044 7.574 -20.846 1.00 48.12 87 HIS A C 1
ATOM 639 O O . HIS A 1 87 ? 7.714 8.613 -20.281 1.00 48.12 87 HIS A O 1
ATOM 645 N N . ILE A 1 88 ? 8.876 6.688 -20.301 1.00 43.69 88 ILE A N 1
ATOM 646 C CA . ILE A 1 88 ? 9.877 7.070 -19.309 1.00 43.69 88 ILE A CA 1
ATOM 647 C C . ILE A 1 88 ? 11.204 7.012 -20.058 1.00 43.69 88 ILE A C 1
ATOM 649 O O . ILE A 1 88 ? 11.698 5.930 -20.371 1.00 43.69 88 ILE A O 1
ATOM 653 N N . CYS A 1 89 ? 11.692 8.193 -20.431 1.00 41.34 89 CYS A N 1
ATOM 654 C CA . CYS A 1 89 ? 13.093 8.415 -20.753 1.00 41.34 89 CYS A CA 1
ATOM 655 C C . CYS A 1 89 ? 13.830 8.704 -19.443 1.00 41.34 89 CYS A C 1
ATOM 657 O O . CYS A 1 89 ? 13.220 9.392 -18.590 1.00 41.34 89 CYS A O 1
#

Organism: NCBI:txid34286

Foldseek 3Di:
DDEDDPVVLVVPPPVVSCCVQEPDRPPDDPPDPPDDQKDKGWDAYPNRDIDIDMDGDPVVDDPVRVVVVVVQVVCVVVVNPPPPPPPDD

InterPro domains:
  IPR023213 Chloramphenicol acetyltransferase-like domain superfamily [G3DSA:3.30.559.10] (2-88)

Radius of gyration: 15.53 Å; chains: 1; bounding box: 33×30×39 Å

Sequence (89 aa):
MVKGCLANCMEQTVLESLNQLLPCQSFCSIPTSTSPHIAIQVNTFDCVGIAIALCGSHKGVDAITVSAFFKSWAAFNRGSNGELQTHIC